Protein AF-A0A519XXZ8-F1 (afdb_monomer)

pLDDT: mean 85.58, std 13.81, range [58.97, 98.38]

Structure (mmCIF, N/CA/C/O backbone):
data_AF-A0A519XXZ8-F1
#
_entry.id   AF-A0A519XXZ8-F1
#
loop_
_atom_site.group_PDB
_atom_site.id
_atom_site.type_symbol
_atom_site.label_atom_id
_atom_site.label_alt_id
_atom_site.label_comp_id
_atom_site.label_asym_id
_atom_site.label_entity_id
_atom_site.label_seq_id
_atom_site.pdbx_PDB_ins_code
_atom_site.Cartn_x
_atom_site.Cartn_y
_atom_site.Cartn_z
_atom_site.occupancy
_atom_site.B_iso_or_equiv
_atom_site.auth_seq_id
_atom_site.auth_comp_id
_atom_site.auth_asym_id
_atom_site.auth_atom_id
_atom_site.pdbx_PDB_model_num
ATOM 1 N N . MET A 1 1 ? -21.119 -10.699 55.494 1.00 63.00 1 MET A N 1
ATOM 2 C CA . MET A 1 1 ? -21.147 -11.297 54.136 1.00 63.00 1 MET A CA 1
ATOM 3 C C . MET A 1 1 ? -21.494 -10.284 53.043 1.00 63.00 1 MET A C 1
ATOM 5 O O . MET A 1 1 ? -20.694 -10.118 52.138 1.00 63.00 1 MET A O 1
ATOM 9 N N . LYS A 1 2 ? -22.600 -9.527 53.151 1.00 69.94 2 LYS A N 1
ATOM 10 C CA . LYS A 1 2 ? -23.004 -8.520 52.140 1.00 69.94 2 LYS A CA 1
ATOM 11 C C . LYS A 1 2 ? -21.947 -7.430 51.861 1.00 69.94 2 LYS A C 1
ATOM 13 O O . LYS A 1 2 ? -21.716 -7.089 50.714 1.00 69.94 2 LYS A O 1
ATOM 18 N N . LYS A 1 3 ? -21.250 -6.939 52.897 1.00 73.19 3 LYS A N 1
ATOM 19 C CA . LYS A 1 3 ? -20.179 -5.926 52.764 1.00 73.19 3 LYS A CA 1
ATOM 20 C C . LYS A 1 3 ? -18.940 -6.437 52.015 1.00 73.19 3 LYS A C 1
ATOM 22 O O . LYS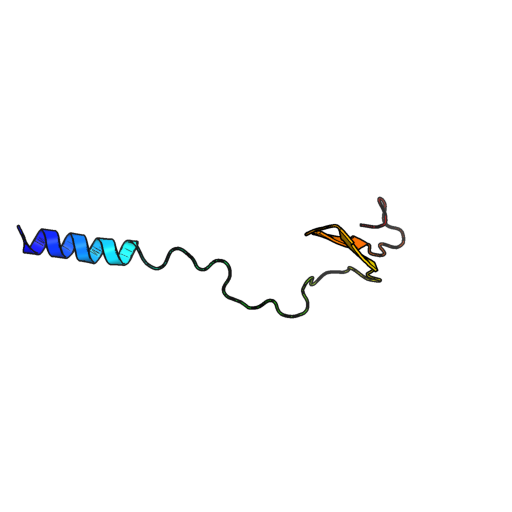 A 1 3 ? -18.324 -5.689 51.274 1.00 73.19 3 LYS A O 1
ATOM 27 N N . ILE A 1 4 ? -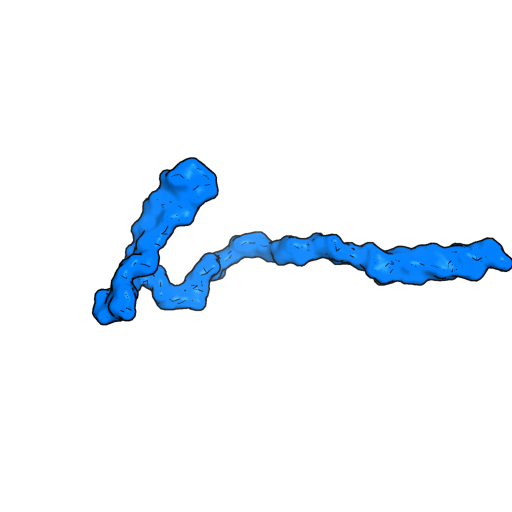18.612 -7.719 52.187 1.00 83.38 4 ILE A N 1
ATOM 28 C CA . ILE A 1 4 ? -17.489 -8.380 51.504 1.00 83.38 4 ILE A CA 1
ATOM 29 C C . ILE A 1 4 ? -17.837 -8.591 50.028 1.00 83.38 4 ILE A C 1
ATOM 31 O O . ILE A 1 4 ? -17.023 -8.301 49.163 1.00 83.38 4 ILE A O 1
ATOM 35 N N . LEU A 1 5 ? -19.078 -8.990 49.734 1.00 83.56 5 LEU A N 1
ATOM 36 C CA . LEU A 1 5 ? -19.579 -9.104 48.363 1.00 83.56 5 LEU A CA 1
ATOM 37 C C . LEU A 1 5 ? -19.564 -7.755 47.622 1.00 83.56 5 LEU A C 1
ATOM 39 O O . LEU A 1 5 ? -19.153 -7.696 46.470 1.00 83.56 5 LEU A O 1
ATOM 43 N N . LEU A 1 6 ? -19.955 -6.668 48.296 1.00 82.44 6 LEU A N 1
ATOM 44 C CA . LEU A 1 6 ? -19.900 -5.312 47.736 1.00 82.44 6 LEU A CA 1
ATOM 45 C C . LEU A 1 6 ? -18.461 -4.851 47.465 1.00 82.44 6 LEU A C 1
ATOM 47 O O . LEU A 1 6 ? -18.214 -4.215 46.445 1.00 82.44 6 LEU A O 1
ATOM 51 N N . LEU A 1 7 ? -17.512 -5.214 48.333 1.00 84.75 7 LEU A N 1
ATOM 52 C CA . LEU A 1 7 ? -16.092 -4.921 48.136 1.00 84.75 7 LEU A CA 1
ATOM 53 C C . LEU A 1 7 ? -15.532 -5.655 46.909 1.00 84.75 7 LEU A C 1
ATOM 55 O O . LEU A 1 7 ? -14.854 -5.038 46.096 1.00 84.75 7 LEU A O 1
ATOM 59 N N . PHE A 1 8 ? -15.863 -6.940 46.738 1.00 82.19 8 PHE A N 1
ATOM 60 C CA . PHE A 1 8 ? -15.466 -7.713 45.555 1.00 82.19 8 PHE A CA 1
ATOM 61 C C . PHE A 1 8 ? -16.076 -7.160 44.261 1.00 82.19 8 PHE A C 1
ATOM 63 O O . PHE A 1 8 ? -15.381 -7.077 43.249 1.00 82.19 8 PHE A O 1
ATOM 70 N N . LEU A 1 9 ? -17.339 -6.724 44.295 1.00 81.19 9 LEU A N 1
ATOM 71 C CA . LEU A 1 9 ? -18.001 -6.104 43.145 1.00 81.19 9 LEU A CA 1
ATOM 72 C C . LEU A 1 9 ? -17.320 -4.781 42.754 1.00 81.19 9 LEU A C 1
ATOM 74 O O . LEU A 1 9 ? -17.059 -4.534 41.577 1.00 81.19 9 LEU A O 1
ATOM 78 N N . TRP A 1 10 ? -16.955 -3.964 43.742 1.00 79.12 10 TRP A N 1
ATOM 79 C CA . TRP A 1 10 ? -16.246 -2.704 43.521 1.00 79.12 10 TRP A CA 1
ATOM 80 C C . TRP A 1 10 ? -14.828 -2.926 42.972 1.00 79.12 10 TRP A C 1
ATOM 82 O O . TRP A 1 10 ? -14.422 -2.263 42.018 1.00 79.12 10 TRP A O 1
ATOM 92 N N . LEU A 1 11 ? -14.109 -3.927 43.496 1.00 77.25 11 LEU A N 1
ATOM 93 C CA . LEU A 1 11 ? -12.778 -4.312 43.015 1.00 77.25 11 LEU A CA 1
ATOM 94 C C . LEU A 1 11 ? -12.813 -4.869 41.582 1.00 77.25 11 LEU A C 1
ATOM 96 O O . LEU A 1 11 ? -11.913 -4.592 40.793 1.00 77.25 11 LEU A O 1
ATOM 100 N N . SER A 1 12 ? -13.872 -5.600 41.221 1.00 73.50 12 SER A N 1
ATOM 101 C CA . SER A 1 12 ? -14.066 -6.092 39.850 1.00 73.50 12 SER A CA 1
ATOM 102 C C . SER A 1 12 ? -14.304 -4.953 38.853 1.00 73.50 12 SER A C 1
ATOM 104 O O . SER A 1 12 ? -13.780 -4.984 37.743 1.00 73.50 12 SER A O 1
ATOM 106 N N . CYS A 1 13 ? -14.989 -3.884 39.269 1.00 67.62 13 CYS A N 1
ATOM 107 C CA . CYS A 1 13 ? -15.234 -2.709 38.432 1.00 67.62 13 CYS A CA 1
ATOM 108 C C . CYS A 1 13 ? -13.946 -1.920 38.113 1.00 67.62 13 CYS A C 1
ATOM 110 O O . CYS A 1 13 ? -13.870 -1.267 37.075 1.00 67.62 13 CYS A O 1
ATOM 112 N N . LEU A 1 14 ? -12.923 -2.011 38.973 1.00 66.81 14 LEU A N 1
ATOM 113 C CA . LEU A 1 14 ? -11.591 -1.430 38.748 1.00 66.81 14 LEU A CA 1
ATOM 114 C C . LEU A 1 14 ? -10.744 -2.244 37.754 1.00 66.81 14 LEU A C 1
ATOM 116 O O . LEU A 1 14 ? -9.887 -1.676 37.082 1.00 66.81 14 LEU A O 1
ATOM 120 N N . TRP A 1 15 ? -10.989 -3.553 37.630 1.00 62.16 15 TRP A N 1
ATOM 121 C CA . TRP A 1 15 ? -10.326 -4.427 36.649 1.00 62.16 15 TRP A CA 1
ATOM 122 C C . TRP A 1 15 ? -11.001 -4.419 35.269 1.00 62.16 15 TRP A C 1
ATOM 124 O O . TRP A 1 15 ? -10.350 -4.722 34.273 1.00 62.16 15 TRP A O 1
ATOM 134 N N . LEU A 1 16 ? -12.272 -4.009 35.190 1.00 61.03 16 LEU A N 1
ATOM 135 C CA . LEU A 1 16 ? -12.995 -3.727 33.941 1.00 61.03 16 LEU A CA 1
ATOM 136 C C . LEU A 1 16 ? -12.871 -2.252 33.493 1.00 61.03 16 LEU A C 1
ATOM 138 O O . LEU A 1 16 ? -13.761 -1.721 32.825 1.00 61.03 16 LEU A O 1
ATOM 142 N N . GLY A 1 17 ? -11.768 -1.576 33.846 1.00 63.53 17 GLY A N 1
ATOM 143 C CA . GLY A 1 17 ? -11.419 -0.263 33.286 1.00 63.53 17 GLY A CA 1
ATOM 144 C C . GLY A 1 17 ? -11.431 -0.287 31.747 1.00 63.53 17 GLY A C 1
ATOM 145 O O . GLY A 1 17 ? -11.264 -1.356 31.162 1.00 63.53 17 GLY A O 1
ATOM 146 N N . PRO A 1 18 ? -11.667 0.856 31.071 1.00 64.19 18 PRO A N 1
ATOM 147 C CA . PRO A 1 18 ? -12.149 0.905 29.689 1.00 64.19 18 PRO A CA 1
ATOM 148 C C . PRO A 1 18 ? -11.232 0.157 28.712 1.00 64.19 18 PRO A C 1
ATOM 150 O O . PRO A 1 18 ? -10.261 0.699 28.181 1.00 64.19 18 PRO A O 1
ATOM 153 N N . ALA A 1 19 ? -11.586 -1.096 28.441 1.00 63.44 19 ALA A N 1
ATOM 154 C CA . ALA A 1 19 ? -10.964 -1.954 27.450 1.00 63.44 19 ALA A CA 1
ATOM 155 C C . ALA A 1 19 ? -11.532 -1.621 26.064 1.00 63.44 19 ALA A C 1
ATOM 157 O O . ALA A 1 19 ? -12.340 -2.372 25.536 1.00 63.44 19 ALA A O 1
ATOM 158 N N . ALA A 1 20 ? -11.167 -0.457 25.516 1.00 61.59 20 ALA A N 1
ATOM 159 C CA . ALA A 1 20 ? -11.197 -0.149 24.079 1.00 61.59 20 ALA A CA 1
ATOM 160 C C . ALA A 1 20 ? -10.797 1.316 23.839 1.00 61.59 20 ALA A C 1
ATOM 162 O O . ALA A 1 20 ? -11.632 2.173 23.557 1.00 61.59 20 ALA A O 1
ATOM 163 N N . ARG A 1 21 ? -9.499 1.623 23.888 1.00 61.75 21 ARG A N 1
ATOM 164 C CA . ARG A 1 21 ? -8.981 2.728 23.069 1.00 61.75 21 ARG A CA 1
ATOM 165 C C . ARG A 1 21 ? -8.380 2.104 21.819 1.00 61.75 21 ARG A C 1
ATOM 167 O O . ARG A 1 21 ? -7.177 1.894 21.750 1.00 61.75 21 ARG A O 1
ATOM 174 N N . ALA A 1 22 ? -9.233 1.760 20.855 1.00 58.97 22 ALA A N 1
ATOM 175 C CA . ALA A 1 22 ? -8.782 1.553 19.484 1.00 58.97 22 ALA A CA 1
ATOM 176 C C . ALA A 1 22 ? -8.213 2.904 19.022 1.00 58.97 22 ALA A C 1
ATOM 178 O O . ALA A 1 22 ? -8.988 3.837 18.858 1.00 58.97 22 ALA A O 1
ATOM 179 N N . GLN A 1 23 ? -6.882 3.045 19.018 1.00 64.25 23 GLN A N 1
ATOM 180 C CA . GLN A 1 23 ? -6.100 4.257 18.713 1.00 64.25 23 GLN A CA 1
ATOM 181 C C . GLN A 1 23 ? -6.893 5.579 18.661 1.00 64.25 23 GLN A C 1
ATOM 183 O O . GLN A 1 23 ? -7.413 5.996 17.632 1.00 64.25 23 GLN A O 1
ATOM 188 N N . GLY A 1 24 ? -6.962 6.260 19.805 1.00 62.75 24 GLY A N 1
ATOM 189 C CA . GLY A 1 24 ? -7.634 7.549 19.956 1.00 62.75 24 GLY A CA 1
ATOM 190 C C . GLY A 1 24 ? -6.813 8.742 19.467 1.00 62.75 24 GLY A C 1
ATOM 191 O O . GLY A 1 24 ? -6.556 9.648 20.256 1.00 62.75 24 GLY A O 1
ATOM 192 N N . THR A 1 25 ? -6.430 8.770 18.193 1.00 68.69 25 THR A N 1
ATOM 193 C CA . THR A 1 25 ? -5.995 10.000 17.518 1.00 68.69 25 THR A CA 1
ATOM 194 C C . THR A 1 25 ? -6.651 10.073 16.146 1.00 68.69 25 THR A C 1
ATOM 196 O O . THR A 1 25 ? -6.704 9.089 15.411 1.00 68.69 25 THR A O 1
ATOM 199 N N . LEU A 1 26 ? -7.185 11.248 15.799 1.00 84.75 26 LEU A N 1
ATOM 200 C CA . LEU A 1 26 ? -7.516 11.538 14.406 1.00 84.75 26 LEU A CA 1
ATOM 201 C C . LEU A 1 26 ? -6.243 11.332 13.574 1.00 84.75 26 LEU A C 1
ATOM 203 O O . LEU A 1 26 ? -5.142 11.649 14.038 1.00 84.75 26 LEU A O 1
ATOM 207 N N . ALA A 1 27 ? -6.388 10.791 12.364 1.00 87.50 27 ALA A N 1
ATOM 208 C CA . ALA A 1 27 ? -5.264 10.708 11.443 1.00 87.50 27 ALA A CA 1
ATOM 209 C C . ALA A 1 27 ? -4.666 12.112 11.263 1.00 87.50 27 ALA A C 1
ATOM 211 O O . ALA A 1 27 ? -5.396 13.086 11.073 1.00 87.50 27 ALA A O 1
ATOM 212 N N . HIS A 1 28 ? -3.345 12.215 11.361 1.00 90.88 28 HIS A N 1
ATOM 213 C CA . HIS A 1 28 ? -2.610 13.455 11.161 1.00 90.88 28 HIS A CA 1
ATOM 214 C C . HIS A 1 28 ? -1.552 13.225 10.094 1.00 90.88 28 HIS A C 1
ATOM 216 O O . HIS A 1 28 ? -1.067 12.110 9.908 1.00 90.88 28 HIS A O 1
ATOM 222 N N . ASN A 1 29 ? -1.211 14.289 9.380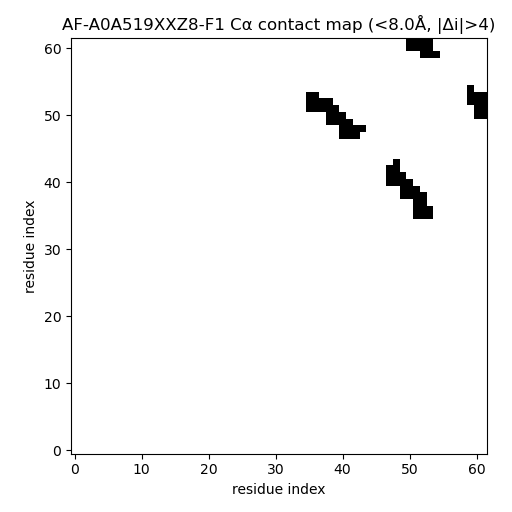 1.00 94.25 29 ASN A N 1
ATOM 223 C CA . ASN A 1 29 ? -0.138 14.225 8.406 1.00 94.25 29 ASN A CA 1
ATOM 224 C C . ASN A 1 29 ? 1.229 14.300 9.107 1.00 94.25 29 ASN A C 1
ATOM 226 O O . ASN A 1 29 ? 1.350 15.034 10.093 1.00 94.25 29 ASN A O 1
ATOM 230 N N . PRO A 1 30 ? 2.254 13.612 8.572 1.00 94.81 30 PRO A N 1
ATOM 231 C CA . PRO A 1 30 ? 2.207 12.724 7.402 1.00 94.81 30 PRO A CA 1
ATOM 232 C C . PRO A 1 30 ? 1.611 11.340 7.724 1.00 94.81 30 PRO A C 1
ATOM 234 O O . PRO A 1 30 ? 1.931 10.744 8.746 1.00 94.81 30 PRO A O 1
ATOM 237 N N . VAL A 1 31 ? 0.772 10.810 6.823 1.00 93.44 31 VAL A N 1
ATOM 238 C CA . VAL A 1 31 ? 0.115 9.49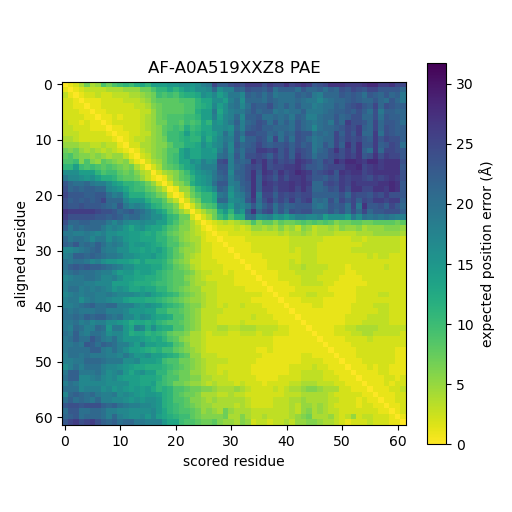4 7.002 1.00 93.44 31 VAL A CA 1
ATOM 239 C C . VAL A 1 31 ? 1.118 8.338 6.917 1.00 93.44 31 VAL A C 1
ATOM 241 O O . VAL A 1 31 ? 0.994 7.353 7.640 1.00 93.44 31 VAL A O 1
ATOM 244 N N . VAL A 1 32 ? 2.126 8.471 6.052 1.00 95.06 32 VAL A N 1
ATOM 245 C CA . VAL A 1 32 ? 3.267 7.558 5.941 1.00 95.06 32 VAL A CA 1
ATOM 246 C C . VAL A 1 32 ? 4.526 8.393 6.114 1.00 95.06 32 VAL A C 1
ATOM 248 O O . VAL A 1 32 ? 4.798 9.280 5.309 1.00 95.06 32 VAL A O 1
ATOM 251 N N . TYR A 1 33 ? 5.280 8.136 7.180 1.00 96.94 33 TYR A N 1
ATOM 252 C CA . TYR A 1 33 ? 6.542 8.822 7.448 1.00 96.94 33 TYR A CA 1
ATOM 253 C C . TYR A 1 33 ? 7.720 7.952 6.999 1.00 96.94 33 TYR A C 1
ATOM 255 O O . TYR A 1 33 ? 8.425 7.362 7.815 1.00 96.94 33 TYR A O 1
ATOM 263 N N . ALA A 1 34 ? 7.863 7.809 5.681 1.00 96.88 34 ALA A N 1
ATOM 264 C CA . ALA A 1 34 ? 8.896 7.014 5.019 1.00 96.88 34 ALA A CA 1
ATOM 265 C C . ALA A 1 34 ? 9.178 7.562 3.608 1.00 96.88 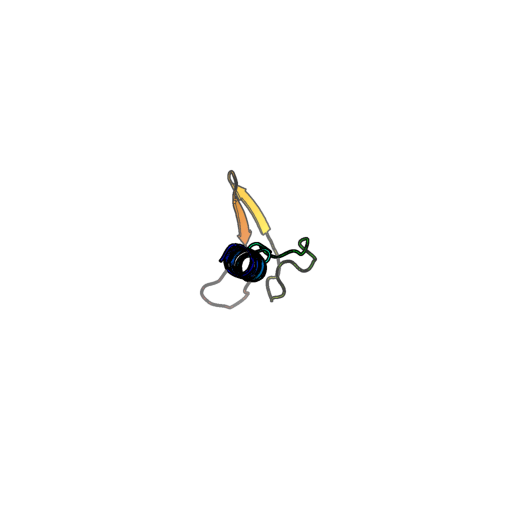34 ALA A C 1
ATOM 267 O O . ALA A 1 34 ? 8.459 8.438 3.127 1.00 96.88 34 ALA A O 1
ATOM 268 N N . ASP A 1 35 ? 10.209 7.032 2.949 1.00 96.44 35 ASP A N 1
ATOM 269 C CA . ASP A 1 35 ? 10.562 7.388 1.572 1.00 96.44 35 ASP A CA 1
ATOM 270 C C . ASP A 1 35 ? 9.618 6.706 0.571 1.00 96.44 35 ASP A C 1
ATOM 272 O O . ASP A 1 35 ? 9.812 5.555 0.180 1.00 96.44 35 ASP A O 1
ATOM 276 N N . VAL A 1 36 ? 8.538 7.411 0.232 1.00 96.75 36 VAL A N 1
ATOM 277 C CA . VAL A 1 36 ? 7.519 6.976 -0.732 1.00 96.75 36 VAL A CA 1
ATOM 278 C C . VAL A 1 36 ? 7.195 8.150 -1.673 1.00 96.75 36 VAL A C 1
ATOM 280 O O . VAL A 1 36 ? 6.181 8.833 -1.489 1.00 96.75 36 VAL A O 1
ATOM 283 N N . PRO A 1 37 ? 8.079 8.456 -2.640 1.00 96.94 37 PRO A N 1
ATOM 284 C CA . PRO A 1 37 ? 7.915 9.588 -3.551 1.00 96.94 37 PRO A CA 1
ATOM 285 C C . PRO A 1 37 ? 6.937 9.287 -4.701 1.00 96.94 37 PRO A C 1
ATOM 287 O O . PRO A 1 37 ? 6.524 8.146 -4.912 1.00 96.94 37 PRO A O 1
ATOM 290 N N . ASP A 1 38 ? 6.581 10.323 -5.465 1.00 97.62 38 ASP A N 1
ATOM 291 C CA . ASP A 1 38 ? 5.840 10.241 -6.737 1.00 97.62 38 ASP A CA 1
ATOM 292 C C . ASP A 1 38 ? 4.553 9.392 -6.703 1.00 97.62 38 ASP A C 1
ATOM 294 O O . ASP A 1 38 ? 4.320 8.522 -7.543 1.00 97.62 38 ASP A O 1
ATOM 298 N N . LEU A 1 39 ? 3.698 9.643 -5.710 1.00 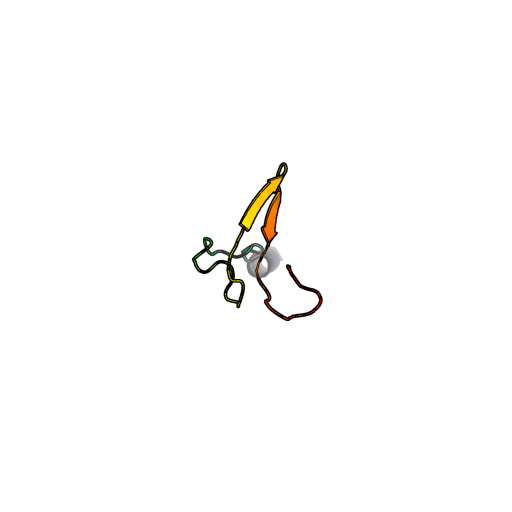96.31 39 LEU A N 1
ATOM 299 C CA . LEU A 1 39 ? 2.467 8.880 -5.503 1.00 96.31 39 LEU A CA 1
ATOM 300 C C . LEU A 1 39 ? 1.493 8.994 -6.692 1.00 96.31 39 LEU A C 1
ATOM 302 O O . LEU A 1 39 ? 1.079 10.094 -7.065 1.00 96.31 39 LEU A O 1
ATOM 306 N N . SER A 1 40 ? 1.027 7.849 -7.200 1.00 97.94 40 SER A N 1
ATOM 307 C CA . SER A 1 40 ? -0.115 7.748 -8.125 1.00 97.94 40 SER A CA 1
ATOM 308 C C . SER A 1 40 ? -1.189 6.845 -7.523 1.00 97.94 40 SER A C 1
ATOM 310 O O . SER A 1 40 ? -0.903 5.708 -7.156 1.00 97.94 40 SER A O 1
ATOM 312 N N . MET A 1 41 ? -2.418 7.349 -7.366 1.00 97.25 41 MET A N 1
ATOM 313 C CA . MET A 1 41 ? -3.465 6.689 -6.574 1.00 97.25 41 MET A CA 1
ATOM 314 C C . MET A 1 41 ? -4.745 6.422 -7.364 1.00 97.25 41 MET A C 1
ATOM 316 O O . MET A 1 41 ? -5.213 7.274 -8.119 1.00 97.25 41 MET A O 1
ATOM 320 N N . ILE A 1 42 ? -5.365 5.267 -7.108 1.00 98.25 42 ILE A N 1
ATOM 321 C CA . ILE A 1 42 ? -6.689 4.895 -7.627 1.00 98.25 42 ILE A CA 1
ATOM 322 C C . ILE A 1 42 ? -7.552 4.259 -6.531 1.00 98.25 42 ILE A C 1
ATOM 324 O O . ILE A 1 42 ? -7.057 3.810 -5.497 1.00 98.25 42 ILE A O 1
ATOM 328 N N . ARG A 1 43 ? -8.862 4.166 -6.768 1.00 98.38 43 ARG A N 1
ATOM 329 C CA . ARG A 1 43 ? -9.803 3.469 -5.882 1.00 98.38 43 ARG A CA 1
ATOM 330 C C . ARG A 1 43 ? -10.576 2.404 -6.649 1.00 98.38 43 ARG A C 1
ATOM 332 O O . ARG A 1 43 ? -11.164 2.700 -7.685 1.00 98.38 43 ARG A O 1
ATOM 339 N N . VAL A 1 44 ? -10.658 1.199 -6.086 1.00 98.38 44 VAL A N 1
ATOM 340 C CA . VAL A 1 44 ? -11.484 0.096 -6.601 1.00 98.38 44 VAL A CA 1
ATOM 341 C C . VAL A 1 44 ? -12.428 -0.366 -5.489 1.00 98.38 44 VAL A C 1
ATOM 343 O O . VAL A 1 44 ? -12.012 -0.927 -4.476 1.00 98.38 44 VAL A O 1
ATOM 346 N N . GLY A 1 45 ? -13.723 -0.075 -5.635 1.00 98.06 45 GLY A N 1
ATOM 347 C CA . GLY A 1 45 ? -14.738 -0.390 -4.625 1.00 98.06 45 GLY A CA 1
ATOM 348 C C . GLY A 1 45 ? -14.498 0.325 -3.287 1.00 98.06 45 GLY A C 1
ATOM 349 O O . GLY A 1 45 ? -14.720 1.535 -3.163 1.00 98.06 45 GLY A O 1
ATOM 350 N N . LYS A 1 46 ? -14.076 -0.429 -2.265 1.00 98.06 46 LYS A N 1
ATOM 351 C CA . LYS A 1 46 ? -13.777 0.076 -0.909 1.00 98.06 46 LYS A CA 1
ATOM 352 C C . LYS A 1 46 ? -12.272 0.201 -0.618 1.00 98.06 46 LYS A C 1
ATOM 354 O O . LYS A 1 46 ? -11.923 0.577 0.496 1.00 98.06 46 LYS A O 1
ATOM 359 N N . THR A 1 47 ? -11.408 -0.071 -1.597 1.00 98.12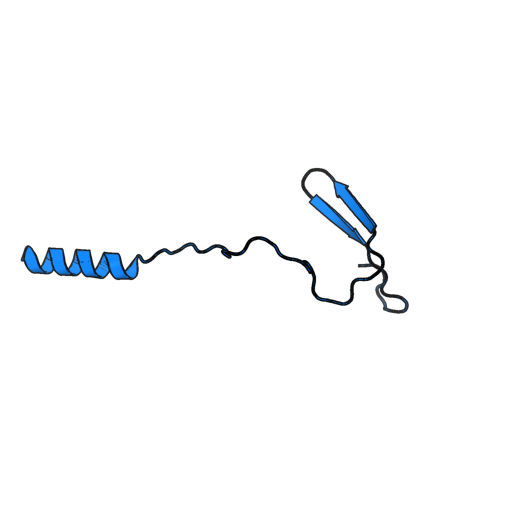 47 THR A N 1
ATOM 360 C CA . THR A 1 47 ? -9.950 -0.119 -1.417 1.00 98.12 47 THR A CA 1
ATOM 361 C C . THR A 1 47 ? -9.264 0.981 -2.219 1.00 98.12 47 THR A C 1
ATOM 363 O O . THR A 1 47 ? -9.589 1.191 -3.390 1.00 98.12 47 THR A O 1
ATOM 366 N N . TYR A 1 48 ? -8.316 1.673 -1.587 1.00 97.94 48 T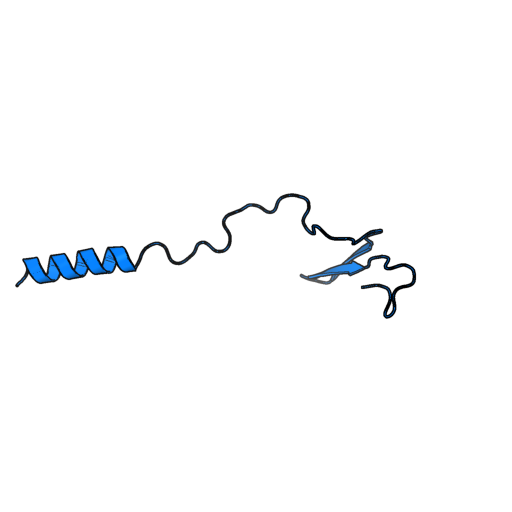YR A N 1
ATOM 367 C CA . TYR A 1 48 ? -7.407 2.612 -2.242 1.00 97.94 48 TYR A CA 1
ATOM 368 C C . TYR A 1 48 ? -6.090 1.898 -2.550 1.00 97.94 48 TYR A C 1
ATOM 370 O O . TYR A 1 48 ? -5.560 1.198 -1.688 1.00 97.94 48 TYR A O 1
ATOM 378 N N . TYR A 1 49 ? -5.587 2.075 -3.767 1.00 97.88 49 TYR A N 1
ATOM 379 C CA . TYR A 1 49 ? -4.277 1.605 -4.209 1.00 97.88 49 TYR A CA 1
ATOM 380 C C . TYR A 1 49 ? -3.396 2.815 -4.498 1.00 97.88 49 TYR A C 1
ATOM 382 O O . TYR A 1 49 ? -3.889 3.834 -4.989 1.00 97.88 49 TYR A O 1
ATOM 390 N N . MET A 1 50 ? -2.105 2.686 -4.217 1.00 97.88 50 MET A N 1
ATOM 391 C CA . MET A 1 50 ? -1.095 3.672 -4.574 1.00 97.88 50 MET A CA 1
ATOM 392 C C . MET A 1 50 ? 0.114 2.954 -5.161 1.00 97.88 50 MET A C 1
ATOM 394 O O . MET A 1 50 ? 0.444 1.875 -4.679 1.00 97.88 50 MET A O 1
ATOM 398 N N . SER A 1 51 ? 0.752 3.556 -6.159 1.00 97.56 51 SER A N 1
ATOM 399 C CA . SER A 1 51 ? 2.090 3.171 -6.610 1.00 97.56 51 SER A CA 1
ATOM 400 C C . SER A 1 51 ? 3.103 4.268 -6.285 1.00 97.56 51 SER A C 1
ATOM 402 O O . SER A 1 51 ? 2.723 5.444 -6.239 1.00 9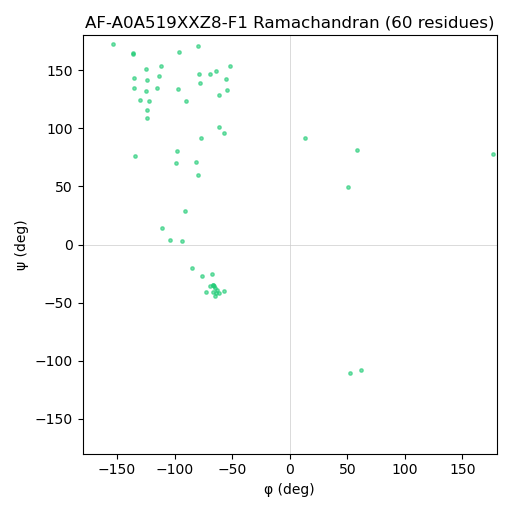7.56 51 SER A O 1
ATOM 404 N N . SER A 1 52 ? 4.378 3.907 -6.116 1.00 97.75 52 SER A N 1
ATOM 405 C CA . SER A 1 52 ? 5.478 4.851 -5.844 1.00 97.75 52 SER A CA 1
ATOM 406 C C . SER A 1 52 ? 6.740 4.554 -6.670 1.00 97.75 52 SER A C 1
ATOM 408 O O . SER A 1 52 ? 6.892 3.473 -7.244 1.00 97.75 52 SER A O 1
ATOM 410 N N . THR A 1 53 ? 7.657 5.519 -6.745 1.00 97.25 53 THR A N 1
ATOM 411 C CA . THR A 1 53 ? 8.950 5.375 -7.426 1.00 97.25 53 THR A CA 1
ATOM 412 C C . THR A 1 53 ? 10.019 4.869 -6.456 1.00 97.25 53 THR A C 1
ATOM 414 O O . THR A 1 53 ? 10.328 5.524 -5.470 1.00 97.25 53 THR A O 1
ATOM 417 N N . THR A 1 54 ? 10.670 3.748 -6.774 1.00 97.69 54 THR A N 1
ATOM 418 C CA . THR A 1 54 ? 11.845 3.239 -6.028 1.00 97.69 54 THR A CA 1
ATOM 419 C C . THR A 1 54 ? 13.147 3.329 -6.823 1.00 97.69 54 THR A C 1
ATOM 421 O O . THR A 1 54 ? 14.156 2.720 -6.465 1.00 97.69 54 THR A O 1
ATOM 424 N N . MET A 1 55 ? 13.142 4.086 -7.922 1.00 97.12 55 MET A N 1
ATOM 425 C CA . MET A 1 55 ? 14.291 4.289 -8.804 1.00 97.12 55 MET A CA 1
ATOM 426 C C . MET A 1 55 ? 14.920 2.959 -9.262 1.00 97.12 55 MET A C 1
ATOM 428 O O . MET A 1 55 ? 14.320 2.232 -10.046 1.00 97.12 55 MET A O 1
ATOM 432 N N . HIS A 1 56 ? 16.130 2.645 -8.793 1.00 96.81 56 HIS A N 1
ATOM 433 C CA . HIS A 1 56 ? 16.939 1.499 -9.218 1.00 96.81 56 HIS A CA 1
ATOM 434 C C . HIS A 1 56 ? 16.761 0.249 -8.336 1.00 96.81 56 HIS A C 1
ATOM 436 O O . HIS A 1 56 ? 17.455 -0.747 -8.542 1.00 96.81 56 HIS A O 1
ATOM 442 N N . MET A 1 57 ? 15.870 0.290 -7.340 1.00 96.56 57 MET A N 1
ATOM 443 C CA . MET A 1 57 ? 15.605 -0.849 -6.454 1.00 96.56 57 MET A CA 1
ATOM 444 C C . MET A 1 57 ? 14.902 -1.989 -7.205 1.00 96.56 57 MET A C 1
ATOM 446 O O . MET A 1 57 ? 14.084 -1.749 -8.092 1.00 96.56 57 MET A O 1
ATOM 450 N N . SER A 1 58 ? 15.201 -3.233 -6.820 1.00 95.88 58 SER A N 1
ATOM 451 C CA . SER A 1 58 ? 14.613 -4.444 -7.403 1.00 95.88 58 SER A CA 1
ATOM 452 C C . SER A 1 58 ? 14.095 -5.381 -6.297 1.00 95.88 58 SER A C 1
ATOM 454 O O . SER A 1 58 ? 14.894 -5.778 -5.447 1.00 95.88 58 SER A O 1
ATOM 456 N N . PRO A 1 59 ? 12.809 -5.786 -6.301 1.00 94.88 59 PRO A N 1
ATOM 457 C CA . PRO A 1 59 ? 11.776 -5.384 -7.259 1.00 94.88 59 PRO A CA 1
ATOM 458 C C . PRO A 1 59 ? 11.470 -3.879 -7.172 1.00 94.88 59 PRO A C 1
ATOM 460 O O . PRO A 1 59 ? 11.631 -3.266 -6.119 1.00 94.88 59 PRO A O 1
ATOM 463 N N . GLY A 1 60 ? 11.078 -3.291 -8.302 1.00 94.94 60 GLY A N 1
ATOM 464 C CA . GLY A 1 60 ? 10.683 -1.885 -8.383 1.00 94.94 60 GLY A CA 1
ATOM 465 C C . GLY A 1 60 ? 9.170 -1.701 -8.282 1.00 94.94 60 GLY A C 1
ATOM 466 O O . GLY A 1 60 ? 8.429 -2.661 -8.476 1.00 94.94 60 GLY A O 1
ATOM 467 N N . VAL A 1 61 ? 8.739 -0.456 -8.051 1.00 91.12 61 VAL A N 1
ATOM 468 C CA . VAL A 1 61 ? 7.328 -0.014 -8.050 1.00 91.12 61 VAL A CA 1
ATOM 469 C C . VAL A 1 61 ? 6.461 -0.764 -7.021 1.00 91.12 61 VAL A C 1
ATOM 471 O O . VAL A 1 61 ? 5.765 -1.717 -7.379 1.00 91.12 61 VAL A O 1
ATOM 474 N N . PRO A 1 62 ? 6.509 -0.358 -5.740 1.00 91.56 62 PRO A N 1
ATOM 475 C CA . PRO A 1 62 ? 5.586 -0.839 -4.719 1.00 91.56 62 PRO A CA 1
ATOM 476 C C . PRO A 1 62 ? 4.180 -0.263 -4.908 1.00 91.56 62 PRO A C 1
ATOM 478 O O . PRO A 1 62 ? 4.059 0.839 -5.500 1.00 91.56 62 PRO A O 1
#

Mean predicted aligned error: 10.99 Å

Solvent-accessible surface area (backbone atoms only — not comparable to full-atom values): 4227 Å² total; per-residue (Å²): 109,71,68,57,53,52,49,53,54,55,55,50,55,66,73,63,50,84,89,74,73,77,72,88,62,80,91,58,86,70,86,69,90,67,98,68,45,78,75,48,76,53,76,59,95,93,44,78,50,66,39,32,62,51,82,88,44,84,86,58,59,89

Radius of gyration: 24.62 Å; Cα contacts (8 Å, |Δi|>4): 36; chains: 1; bounding box: 40×26×63 Å

Secondary structure (DSSP, 8-state):
-HHHHHHHHHHHHHHT-----S--S---S-SS-S---S-EEEEETTEEEEE---TT-SS---

Foldseek 3Di:
DVVVVVVVVVVVVVVPPPPDPPPPDDQDPPNDPDPFPDWDWDDDDPDIDIWGAPDPDPVTID

Sequence (62 aa):
MKKILLLFLWLSCLWLGPAARAQGTLAHNPVVYADVPDLSMIRVGKTYYMSSTTMHMSPGVP